Protein AF-A0A6P0TWF3-F1 (afdb_monomer_lite)

pLDDT: mean 88.95, std 10.39, range [39.19, 97.69]

Foldseek 3Di:
DDDPPDPDPDLDDPDDADQDPVSDDDPLVVLVVVQVCVVVVNPDDDDDDDPPPRPLNCLNCSPVNHDDPPDDRQDDDCPPVVPPDPLVVQLVVVVSVVVCCCPPVVDPPPPDDRDDSVVD

Radius of gyration: 18.94 Å; chains: 1; bounding box: 39×40×62 Å

Secondary structure (DSSP, 8-state):
--------------SS----GGG--S-HHHHHHHHHHHHTT-S-------TTSSHHHHHHHHHHH---TT--------TT-TTS-HHHHHHHHHHHHHHHHHHHH----TT--PPPTTT-

Structure (mmCIF, N/CA/C/O backbone):
data_AF-A0A6P0TWF3-F1
#
_entry.id   AF-A0A6P0TWF3-F1
#
loop_
_atom_site.group_PDB
_atom_site.id
_atom_site.type_symbol
_atom_site.label_atom_id
_atom_site.label_alt_id
_atom_site.label_comp_id
_atom_site.label_asym_id
_atom_site.label_entity_id
_atom_site.label_seq_id
_atom_site.pdbx_PDB_ins_code
_atom_site.Cartn_x
_atom_site.Cartn_y
_atom_site.Cartn_z
_atom_site.occupancy
_atom_site.B_iso_or_equiv
_atom_site.auth_seq_id
_atom_site.auth_comp_id
_atom_site.auth_asym_id
_atom_site.auth_atom_id
_atom_site.pdbx_PDB_model_num
ATOM 1 N N . MET A 1 1 ? -18.219 21.131 43.265 1.00 43.03 1 MET A N 1
ATOM 2 C CA . MET A 1 1 ? -17.547 20.160 42.379 1.00 43.03 1 MET A CA 1
ATOM 3 C C . MET A 1 1 ? -17.697 20.682 40.963 1.00 43.03 1 MET A C 1
ATOM 5 O O . MET A 1 1 ? -18.789 20.627 40.418 1.00 43.03 1 MET A O 1
ATOM 9 N N . THR A 1 2 ? -16.666 21.328 40.434 1.00 39.19 2 THR A N 1
ATOM 10 C CA . THR A 1 2 ? -16.639 21.882 39.075 1.00 39.19 2 THR A CA 1
ATOM 11 C C . THR A 1 2 ? -16.169 20.785 38.127 1.00 39.19 2 THR A C 1
ATOM 13 O O . THR A 1 2 ? -15.045 20.309 38.254 1.00 39.19 2 THR A O 1
ATOM 16 N N . ALA A 1 3 ? -17.040 20.340 37.220 1.00 52.94 3 ALA A N 1
ATOM 17 C CA . ALA A 1 3 ? -16.653 19.425 36.154 1.00 52.94 3 ALA A CA 1
ATOM 18 C C . ALA A 1 3 ? -15.712 20.171 35.198 1.00 52.94 3 ALA A C 1
ATOM 20 O O . ALA A 1 3 ? -16.107 21.155 34.573 1.00 52.94 3 ALA A O 1
ATOM 21 N N . SER A 1 4 ? -14.457 19.736 35.130 1.00 51.72 4 SER A N 1
ATOM 22 C CA . SER A 1 4 ? -13.505 20.180 34.117 1.00 51.72 4 SER A CA 1
ATOM 23 C C . SER A 1 4 ? -13.955 19.624 32.769 1.00 51.72 4 SER A C 1
ATOM 25 O O . SER A 1 4 ? -13.898 18.415 32.552 1.00 51.72 4 SER A O 1
ATOM 27 N N . ILE A 1 5 ? -14.426 20.495 31.878 1.00 60.06 5 ILE A N 1
ATOM 28 C CA . ILE A 1 5 ? -14.639 20.153 30.473 1.00 60.06 5 ILE A CA 1
ATOM 29 C C . ILE A 1 5 ? -13.239 19.997 29.882 1.00 60.06 5 ILE A C 1
ATOM 31 O O . ILE A 1 5 ? -12.549 20.984 29.646 1.00 60.06 5 ILE A O 1
ATOM 35 N N . THR A 1 6 ? -12.772 18.762 29.732 1.00 65.19 6 THR A N 1
ATOM 36 C CA . THR A 1 6 ? -11.603 18.482 28.902 1.00 65.19 6 THR A CA 1
ATOM 37 C C . THR A 1 6 ? -11.997 18.815 27.470 1.00 65.19 6 THR A C 1
ATOM 39 O O . THR A 1 6 ? -12.912 18.182 26.941 1.00 65.19 6 THR A O 1
ATOM 42 N N . GLU A 1 7 ? -11.369 19.828 26.869 1.00 66.75 7 GLU A N 1
ATOM 43 C CA . GLU A 1 7 ? -11.454 20.053 25.426 1.00 66.75 7 GLU A CA 1
ATOM 44 C C . GLU A 1 7 ? -11.020 18.761 24.735 1.00 66.75 7 GLU A C 1
ATOM 46 O O . GLU A 1 7 ? -9.860 18.360 24.792 1.00 66.75 7 GLU A O 1
ATOM 51 N N . GLN A 1 8 ? -11.992 18.048 24.174 1.00 74.81 8 GLN A N 1
ATOM 52 C CA . GLN A 1 8 ? -11.724 16.878 23.365 1.00 74.81 8 GLN A CA 1
ATOM 53 C C . GLN A 1 8 ? -11.550 17.379 21.938 1.00 74.81 8 GLN A C 1
ATOM 55 O O . GLN A 1 8 ? -12.516 17.815 21.308 1.00 74.81 8 GLN A O 1
ATOM 60 N N . ASP A 1 9 ? -10.309 17.354 21.459 1.00 81.06 9 ASP A N 1
ATOM 61 C CA . ASP A 1 9 ? -9.999 17.698 20.078 1.00 81.06 9 ASP A CA 1
ATOM 62 C C . ASP A 1 9 ? -10.834 16.849 19.118 1.00 81.06 9 ASP A C 1
ATOM 64 O O . ASP A 1 9 ? -11.133 15.677 19.375 1.00 81.06 9 ASP A O 1
ATOM 68 N N . ASN A 1 10 ? -11.220 17.447 17.991 1.00 81.94 10 ASN A N 1
ATOM 69 C CA . ASN A 1 10 ? -11.952 16.739 16.953 1.00 81.94 10 ASN A CA 1
ATOM 70 C C . ASN A 1 10 ? -11.125 15.524 16.477 1.00 81.94 10 ASN A C 1
ATOM 72 O O . ASN A 1 10 ? 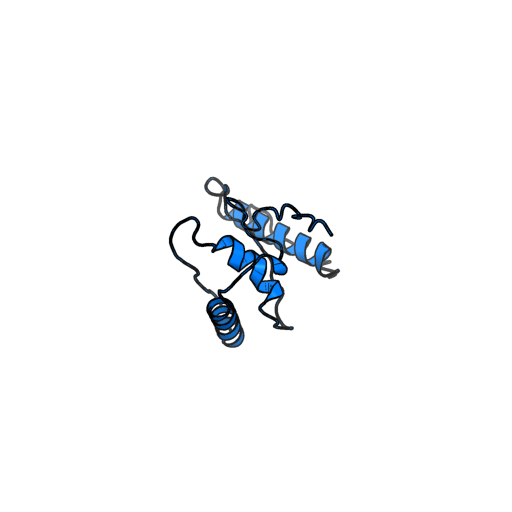-10.048 15.722 15.913 1.00 81.94 10 ASN A O 1
ATOM 76 N N . PRO A 1 11 ? -11.621 14.282 16.636 1.00 79.94 11 PRO A N 1
ATOM 77 C CA . PRO A 1 11 ? -10.859 13.088 16.278 1.00 79.94 11 PRO A CA 1
ATOM 78 C C . PRO A 1 11 ? -10.733 12.889 14.759 1.00 79.94 11 PRO A C 1
ATOM 80 O O . PRO A 1 11 ? -9.973 12.032 14.310 1.00 79.94 11 PRO A O 1
ATOM 83 N N . TYR A 1 12 ? -11.485 13.641 13.946 1.00 83.56 12 TYR A N 1
ATOM 84 C CA . TYR A 1 12 ? -11.508 13.468 12.498 1.00 83.56 12 TYR A CA 1
ATOM 85 C C . TYR A 1 12 ? -10.351 14.190 11.806 1.00 83.56 12 TYR A C 1
ATOM 87 O O . TYR A 1 12 ? -10.250 15.417 11.807 1.00 83.56 12 TYR A O 1
ATOM 95 N N . ILE A 1 13 ? -9.526 13.400 11.123 1.00 85.19 13 ILE A N 1
ATOM 96 C CA . ILE A 1 13 ? -8.384 13.868 10.341 1.00 85.19 13 ILE A CA 1
ATOM 97 C C . ILE A 1 13 ? -8.808 14.043 8.878 1.00 85.19 13 ILE A C 1
ATOM 99 O O . ILE A 1 13 ? -9.422 13.156 8.281 1.00 85.19 13 ILE A O 1
ATOM 103 N N . ILE A 1 14 ? -8.458 15.181 8.274 1.00 87.38 14 ILE A N 1
ATOM 104 C CA . ILE A 1 14 ? -8.754 15.483 6.868 1.00 87.38 14 ILE A CA 1
ATOM 105 C C . ILE A 1 14 ? -7.489 15.485 6.007 1.00 87.38 14 ILE A C 1
ATOM 107 O O . ILE A 1 14 ? -6.418 15.909 6.425 1.00 87.38 14 ILE A O 1
ATOM 111 N N . GLY A 1 15 ? -7.627 15.059 4.751 1.00 85.81 15 GLY A N 1
ATOM 112 C CA . GLY A 1 15 ? -6.616 15.269 3.709 1.00 85.81 15 GLY A CA 1
ATOM 113 C C . GLY A 1 15 ? -5.483 14.243 3.650 1.00 85.81 15 GLY A C 1
ATOM 114 O O . GLY A 1 15 ? -4.971 14.025 2.552 1.00 85.81 15 GLY A O 1
ATOM 115 N N . VAL A 1 16 ? -5.152 13.576 4.756 1.00 91.00 16 VAL A N 1
ATOM 116 C CA . VAL A 1 16 ? -4.139 12.510 4.798 1.00 91.00 16 VAL A CA 1
ATOM 117 C C . VAL A 1 16 ? -4.778 11.120 4.908 1.00 91.00 16 VAL A C 1
ATOM 119 O O . VAL A 1 16 ? -5.848 10.985 5.509 1.00 91.00 16 VAL A O 1
ATOM 122 N N . PRO A 1 17 ? -4.166 10.076 4.323 1.00 93.75 17 PRO A N 1
ATOM 123 C CA . PRO A 1 17 ? -4.551 8.698 4.602 1.00 93.75 17 PRO A CA 1
ATOM 124 C C . PRO A 1 17 ? -4.408 8.357 6.094 1.00 93.75 17 PRO A C 1
ATOM 126 O O . PRO A 1 17 ? -3.488 8.833 6.758 1.00 93.75 17 PRO A O 1
ATOM 129 N N . ILE A 1 18 ? -5.307 7.521 6.616 1.00 94.31 18 ILE A N 1
ATOM 130 C CA . ILE A 1 18 ? -5.274 7.087 8.019 1.00 94.31 18 ILE A CA 1
ATOM 131 C C . ILE A 1 18 ? -4.208 6.004 8.185 1.00 94.31 18 ILE A C 1
ATOM 133 O O . ILE A 1 18 ? -4.298 4.949 7.557 1.00 94.31 18 ILE A O 1
ATOM 137 N N . GLN A 1 19 ? -3.216 6.276 9.030 1.00 91.44 19 GLN A N 1
ATOM 138 C CA . GLN A 1 19 ? -2.104 5.358 9.307 1.00 91.44 19 GLN A CA 1
ATOM 139 C C . GLN A 1 19 ? -2.325 4.530 10.575 1.00 91.44 19 GLN A C 1
ATOM 141 O O . GLN A 1 19 ? -1.916 3.377 10.637 1.00 91.44 19 GLN A O 1
ATOM 146 N N . LYS A 1 20 ? -3.009 5.102 11.569 1.00 92.44 20 LYS A N 1
ATOM 147 C CA . LYS A 1 20 ? -3.255 4.462 12.860 1.00 92.44 20 LYS A CA 1
ATOM 148 C C . LYS A 1 20 ? -4.536 3.619 12.818 1.00 92.44 20 LYS A C 1
ATOM 150 O O . LYS A 1 20 ? -5.591 4.204 12.543 1.00 92.44 20 LYS A O 1
ATOM 155 N N . PRO A 1 21 ? -4.487 2.304 13.095 1.00 93.38 21 PRO A N 1
ATOM 156 C CA . PRO A 1 21 ? -5.665 1.437 13.035 1.00 93.38 21 PRO A CA 1
ATOM 157 C C . PRO A 1 21 ? -6.773 1.880 13.996 1.00 93.38 21 PRO A C 1
ATOM 159 O O . PRO A 1 21 ? -7.944 1.847 13.635 1.00 93.38 21 PRO A O 1
ATOM 162 N N . GLU A 1 22 ? -6.427 2.408 15.171 1.00 92.69 22 GLU A N 1
ATOM 163 C CA . GLU A 1 22 ? -7.380 2.933 16.156 1.00 92.69 22 GLU A CA 1
ATOM 164 C C . GLU A 1 22 ? -8.150 4.179 15.682 1.00 92.69 22 GLU A C 1
ATOM 166 O O . GLU A 1 22 ? -9.157 4.556 16.276 1.00 92.69 22 GLU A O 1
ATOM 171 N N . SER A 1 23 ? -7.678 4.832 14.616 1.00 91.25 23 SER A N 1
ATOM 172 C CA . SER A 1 23 ? -8.338 5.980 13.980 1.00 91.25 23 SER A CA 1
ATOM 173 C C . SER A 1 23 ? -9.080 5.596 12.694 1.00 91.25 23 SER A C 1
ATOM 175 O O . SER A 1 23 ? -9.596 6.473 11.995 1.00 91.25 23 SER A O 1
ATOM 177 N N . PHE A 1 24 ? -9.105 4.306 12.339 1.00 93.25 24 PHE A N 1
ATOM 178 C CA . PHE A 1 24 ? -9.780 3.792 11.155 1.00 93.25 24 PHE A CA 1
ATOM 179 C C . PHE A 1 24 ? -11.103 3.127 11.546 1.00 93.25 24 PHE A C 1
ATOM 181 O O . PHE A 1 24 ? -11.133 2.200 12.349 1.00 93.25 24 PHE A O 1
ATOM 188 N N . PHE A 1 25 ? -12.207 3.596 10.964 1.00 91.00 25 PHE A N 1
ATOM 189 C CA . PHE A 1 25 ? -13.552 3.171 11.352 1.00 91.00 25 PHE A CA 1
ATOM 190 C C . PHE A 1 25 ? -14.343 2.625 10.160 1.00 91.00 25 PHE A C 1
ATOM 192 O O . PHE A 1 25 ? -14.374 3.239 9.086 1.00 91.00 25 PHE A O 1
ATOM 199 N N . GLY A 1 26 ? -15.049 1.514 10.383 1.00 91.88 26 GLY A N 1
ATOM 200 C CA . GLY A 1 26 ? -15.880 0.849 9.383 1.00 91.88 26 GLY A CA 1
ATOM 201 C C . GLY A 1 26 ? -15.071 0.073 8.336 1.00 91.88 26 GLY A C 1
ATOM 202 O O . GLY A 1 26 ? -13.866 -0.126 8.468 1.00 91.88 26 GLY A O 1
ATOM 203 N N . ARG A 1 27 ? -15.736 -0.299 7.230 1.00 94.62 27 ARG A N 1
ATOM 204 C CA . ARG A 1 27 ? -15.152 -1.012 6.067 1.00 94.62 27 ARG A CA 1
ATOM 205 C C . ARG A 1 27 ? -14.703 -2.449 6.352 1.00 94.62 27 ARG A C 1
ATOM 207 O O . ARG A 1 27 ? -13.919 -3.019 5.594 1.00 94.62 27 ARG A O 1
ATOM 214 N N . GLU A 1 28 ? -15.242 -3.071 7.390 1.00 94.94 28 GLU A N 1
ATOM 215 C CA . GLU A 1 28 ? -14.988 -4.471 7.737 1.00 94.94 28 GLU A CA 1
ATOM 216 C C . GLU A 1 28 ? -15.466 -5.426 6.629 1.00 94.94 28 GLU A C 1
ATOM 218 O O . GLU A 1 28 ? -14.925 -6.512 6.436 1.00 94.94 28 GLU A O 1
ATOM 223 N N . ASP A 1 29 ? -16.489 -5.036 5.867 1.00 95.81 29 ASP A N 1
ATOM 224 C CA . ASP A 1 29 ? -16.909 -5.715 4.640 1.00 95.81 29 ASP A CA 1
ATOM 225 C C . ASP A 1 29 ? -15.824 -5.703 3.554 1.00 95.81 29 ASP A C 1
ATOM 227 O O . ASP A 1 29 ? -15.603 -6.725 2.906 1.00 95.81 29 ASP A O 1
ATOM 231 N N . LEU A 1 30 ? -15.101 -4.593 3.400 1.00 96.25 30 LEU A N 1
ATOM 232 C CA . LEU A 1 30 ? -14.035 -4.463 2.412 1.00 96.25 30 LEU A CA 1
ATOM 233 C C . LEU A 1 30 ? -12.803 -5.299 2.774 1.00 96.25 30 LEU A C 1
ATOM 235 O O . LEU A 1 30 ? -12.225 -5.932 1.894 1.00 96.25 30 LEU A O 1
ATOM 239 N N . PHE A 1 31 ? -12.424 -5.356 4.053 1.00 96.81 31 PHE A N 1
ATOM 240 C CA . PHE A 1 31 ? -11.329 -6.230 4.491 1.00 96.81 31 PHE A CA 1
ATOM 241 C C . PHE A 1 31 ? -11.685 -7.709 4.352 1.00 96.81 31 PHE A C 1
ATOM 243 O O . PHE A 1 31 ? -10.864 -8.480 3.861 1.00 96.81 31 PHE A O 1
ATOM 250 N N . ARG A 1 32 ? -12.928 -8.098 4.676 1.00 96.88 32 ARG A N 1
ATOM 251 C CA . ARG A 1 32 ? -13.425 -9.456 4.392 1.00 96.88 32 ARG A CA 1
ATOM 252 C C . ARG A 1 32 ? -13.360 -9.773 2.902 1.00 96.88 32 ARG A C 1
ATOM 254 O O . ARG A 1 32 ? -12.823 -10.809 2.534 1.00 96.88 32 ARG A O 1
ATOM 261 N N . PHE A 1 33 ? -13.805 -8.851 2.048 1.00 97.12 33 PHE A N 1
ATOM 262 C CA . PHE A 1 33 ? -13.693 -8.999 0.598 1.00 97.12 33 PHE A CA 1
ATOM 263 C C . PHE A 1 33 ? -12.240 -9.207 0.145 1.00 97.12 33 PHE A C 1
ATOM 265 O O . PHE A 1 33 ? -11.975 -10.119 -0.635 1.00 97.12 33 PHE A O 1
ATOM 272 N N . ILE A 1 34 ? -11.290 -8.404 0.635 1.00 97.31 34 ILE A N 1
ATOM 273 C CA . ILE A 1 34 ? -9.865 -8.558 0.301 1.00 97.31 34 ILE A CA 1
ATOM 274 C C . ILE A 1 34 ? -9.363 -9.933 0.753 1.00 97.31 34 ILE A C 1
ATOM 276 O O . ILE A 1 34 ? -8.805 -10.672 -0.055 1.00 97.31 34 ILE A O 1
ATOM 280 N N . GLN A 1 35 ? -9.616 -10.304 2.009 1.00 97.12 35 GLN A N 1
ATOM 281 C CA . GLN A 1 35 ? -9.185 -11.578 2.578 1.00 97.12 35 GLN A CA 1
ATOM 282 C C . GLN A 1 35 ? -9.741 -12.779 1.801 1.00 97.12 35 GLN A C 1
ATOM 284 O O . GLN A 1 35 ? -8.998 -13.707 1.488 1.00 97.12 35 GLN A O 1
ATOM 289 N N . ASP A 1 36 ? -11.029 -12.764 1.457 1.00 97.19 36 ASP A N 1
ATOM 290 C CA . ASP A 1 36 ? -11.680 -13.861 0.738 1.00 97.19 36 ASP A CA 1
ATOM 291 C C . ASP A 1 36 ? -11.121 -14.027 -0.681 1.00 97.19 36 ASP A C 1
ATOM 293 O O . ASP A 1 36 ? -10.969 -15.153 -1.156 1.00 97.19 36 ASP A O 1
ATOM 297 N N . ASN A 1 37 ? -10.771 -12.923 -1.350 1.00 97.69 37 ASN A N 1
ATOM 298 C CA . ASN A 1 37 ? -10.114 -12.962 -2.657 1.00 97.69 37 ASN A CA 1
ATOM 299 C C . ASN A 1 37 ? -8.681 -13.504 -2.559 1.00 97.69 37 ASN A C 1
ATOM 301 O O . ASN A 1 37 ? -8.283 -14.326 -3.386 1.00 97.69 37 ASN A O 1
ATOM 305 N N . LEU A 1 38 ? -7.916 -13.091 -1.544 1.00 96.75 38 LEU A N 1
ATOM 306 C CA . LEU A 1 38 ? -6.557 -13.594 -1.320 1.00 96.75 38 LEU A CA 1
ATOM 307 C C . LEU A 1 38 ? -6.555 -15.102 -1.037 1.00 96.75 38 LEU A C 1
ATOM 309 O O . LEU A 1 38 ? -5.800 -15.833 -1.675 1.00 96.75 38 LEU A O 1
ATOM 313 N N . LYS A 1 39 ? -7.480 -15.593 -0.199 1.00 96.12 39 LYS A N 1
ATOM 314 C CA . LYS A 1 39 ? -7.678 -17.036 0.047 1.00 96.12 39 LYS A CA 1
ATOM 315 C C . LYS A 1 39 ? -8.042 -17.819 -1.217 1.00 96.12 39 LYS A C 1
ATOM 317 O O . LYS A 1 39 ? -7.734 -19.002 -1.332 1.00 96.12 39 LYS A O 1
ATOM 322 N N . GLN A 1 40 ? -8.683 -17.165 -2.184 1.00 96.25 40 GLN A N 1
ATOM 323 C CA . GLN A 1 40 ? -8.992 -17.728 -3.502 1.00 96.25 40 GLN A CA 1
ATOM 324 C C . GLN A 1 40 ? -7.848 -17.557 -4.516 1.00 96.25 40 GLN A C 1
ATOM 326 O O . GLN A 1 40 ? -8.035 -17.817 -5.703 1.00 96.25 40 GLN A O 1
ATOM 331 N N . ASN A 1 41 ? -6.654 -17.150 -4.071 1.00 95.25 41 ASN A N 1
ATOM 332 C CA . ASN A 1 41 ? -5.478 -16.909 -4.907 1.00 95.25 41 ASN A CA 1
ATOM 333 C C . ASN A 1 41 ? -5.691 -15.845 -5.999 1.00 95.25 41 ASN A C 1
ATOM 335 O O . ASN A 1 41 ? -5.040 -15.897 -7.052 1.00 95.25 41 ASN A O 1
ATOM 339 N N . ALA A 1 42 ? -6.578 -14.871 -5.762 1.00 96.81 42 ALA A N 1
ATOM 340 C CA . ALA A 1 42 ? -6.767 -13.749 -6.671 1.00 96.81 42 ALA A CA 1
ATOM 341 C C . ALA A 1 42 ? -5.439 -13.005 -6.878 1.00 96.81 42 ALA A C 1
ATOM 343 O O . ALA A 1 42 ? -4.779 -12.597 -5.926 1.00 96.81 42 ALA A O 1
ATOM 344 N N . LYS A 1 43 ? -5.044 -12.823 -8.142 1.00 95.94 43 LYS A N 1
ATOM 345 C CA . LYS A 1 43 ? -3.793 -12.131 -8.502 1.00 95.94 43 LYS A CA 1
ATOM 346 C C . LYS A 1 43 ? -3.953 -10.618 -8.595 1.00 95.94 43 LYS A C 1
ATOM 348 O O . LYS A 1 43 ? -2.976 -9.890 -8.482 1.00 95.94 43 LYS A O 1
ATOM 353 N N . VAL A 1 44 ? -5.181 -10.152 -8.820 1.00 96.44 44 VAL A N 1
ATOM 354 C CA . VAL A 1 44 ? -5.510 -8.733 -8.960 1.00 96.44 44 VAL A CA 1
ATOM 355 C C . VAL A 1 44 ? -6.821 -8.463 -8.235 1.00 96.44 44 VAL A C 1
ATOM 357 O O . VAL A 1 44 ? -7.832 -9.101 -8.520 1.00 96.44 44 VAL A O 1
ATOM 360 N N . ILE A 1 45 ? -6.804 -7.486 -7.331 1.00 96.75 45 ILE A N 1
ATOM 361 C CA . ILE A 1 45 ? -7.987 -6.976 -6.635 1.00 96.75 45 ILE A CA 1
ATOM 362 C C . ILE A 1 45 ? -8.090 -5.483 -6.954 1.00 96.75 45 ILE A C 1
ATOM 364 O O . ILE A 1 45 ? -7.177 -4.714 -6.658 1.00 96.75 45 ILE A O 1
ATOM 368 N N . LEU A 1 46 ? -9.193 -5.058 -7.574 1.00 96.00 46 LEU A N 1
ATOM 369 C CA . LEU A 1 46 ? -9.401 -3.662 -7.965 1.00 96.00 46 LEU A CA 1
ATOM 370 C C . LEU A 1 46 ? -10.284 -2.931 -6.949 1.00 96.00 46 LEU A C 1
ATOM 372 O O . LEU A 1 46 ? -11.490 -3.162 -6.885 1.00 96.00 46 LEU A O 1
ATOM 376 N N . LEU A 1 47 ? -9.703 -1.977 -6.220 1.00 94.75 47 LEU A N 1
ATOM 377 C CA . LEU A 1 47 ? -10.448 -1.036 -5.381 1.00 94.75 47 LEU A CA 1
ATOM 378 C C . LEU A 1 47 ? -10.634 0.293 -6.126 1.00 94.75 47 LEU A C 1
ATOM 380 O O . LEU A 1 47 ? -9.705 1.094 -6.232 1.00 94.75 47 LEU A O 1
ATOM 384 N N . HIS A 1 48 ? -11.838 0.556 -6.636 1.00 94.69 48 HIS A N 1
ATOM 385 C CA . HIS A 1 48 ? -12.137 1.765 -7.412 1.00 94.69 48 HIS A CA 1
ATOM 386 C C . HIS A 1 48 ? -13.218 2.641 -6.761 1.00 94.69 48 HIS A C 1
ATOM 388 O 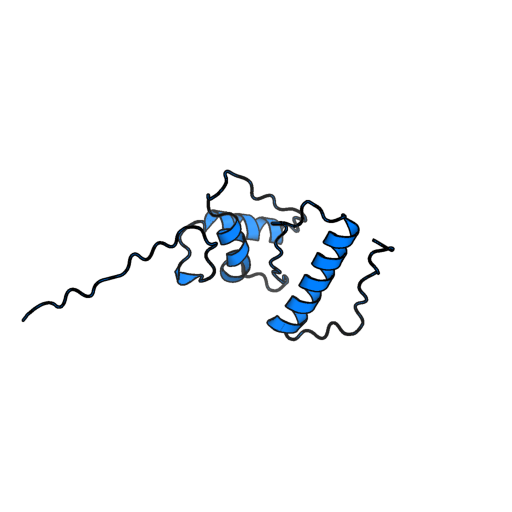O . HIS A 1 48 ? -13.996 2.203 -5.920 1.00 94.69 48 HIS A O 1
ATOM 394 N N . GLY A 1 49 ? -13.250 3.924 -7.135 1.00 94.56 49 GLY A N 1
ATOM 395 C CA . GLY A 1 49 ? -14.235 4.894 -6.646 1.00 94.56 49 GLY A CA 1
ATOM 396 C C . GLY A 1 49 ? -13.702 6.329 -6.632 1.00 94.56 49 GLY A C 1
ATOM 397 O O . GLY A 1 49 ? -12.538 6.573 -6.961 1.00 94.56 49 GLY A O 1
ATOM 398 N N . GLN A 1 50 ? -14.532 7.291 -6.224 1.00 95.50 50 GLN A N 1
ATOM 399 C CA . GLN A 1 50 ? -14.225 8.730 -6.289 1.00 95.50 50 GLN A CA 1
ATOM 400 C C . GLN A 1 50 ? -12.991 9.148 -5.456 1.00 95.50 50 GLN A C 1
ATOM 402 O O . GLN A 1 50 ? -12.561 8.451 -4.532 1.00 95.50 50 GLN A O 1
ATOM 407 N N . ARG A 1 51 ? -12.366 10.290 -5.783 1.00 90.94 51 ARG A N 1
ATOM 408 C CA . ARG A 1 51 ? -11.243 10.846 -4.996 1.00 90.94 51 ARG A CA 1
ATOM 409 C C . ARG A 1 51 ? -11.731 11.164 -3.571 1.00 90.94 51 ARG A C 1
ATOM 411 O O . ARG A 1 51 ? -12.850 11.622 -3.401 1.00 90.94 51 ARG A O 1
ATOM 418 N N . ARG A 1 52 ? -10.879 10.933 -2.562 1.00 90.62 52 ARG A N 1
ATOM 419 C CA . ARG A 1 52 ? -11.153 11.184 -1.126 1.00 90.62 52 ARG A CA 1
ATOM 420 C C . ARG A 1 52 ? -12.224 10.299 -0.452 1.00 90.62 52 ARG A C 1
ATOM 422 O O . ARG A 1 52 ? -12.646 10.628 0.643 1.00 90.62 52 ARG A O 1
ATOM 429 N N . ILE A 1 53 ? -12.576 9.137 -1.016 1.00 92.94 53 ILE A N 1
ATOM 430 C CA . ILE A 1 53 ? -13.471 8.158 -0.343 1.00 92.94 53 ILE A CA 1
ATOM 431 C C . ILE A 1 53 ? -12.765 7.225 0.668 1.00 92.94 53 ILE A C 1
ATOM 433 O O . ILE A 1 53 ? -13.387 6.300 1.179 1.00 92.94 53 ILE A O 1
ATOM 437 N N . GLY A 1 54 ? -11.457 7.403 0.894 1.00 92.62 54 GLY A N 1
ATOM 438 C CA . GLY A 1 54 ? -10.683 6.586 1.842 1.00 92.62 54 GLY A CA 1
ATOM 439 C C . GLY A 1 54 ? -9.941 5.372 1.263 1.00 92.62 54 GLY A C 1
ATOM 440 O O . GLY 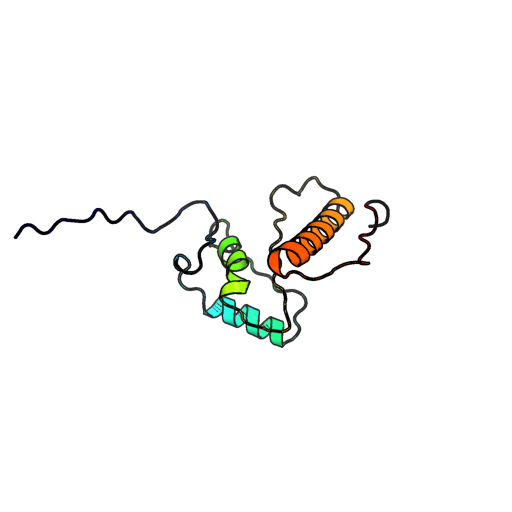A 1 54 ? -9.445 4.567 2.037 1.00 92.62 54 GLY A O 1
ATOM 441 N N . LYS A 1 55 ? -9.803 5.233 -0.067 1.00 95.00 55 LYS A N 1
ATOM 442 C CA . LYS A 1 55 ? -9.094 4.087 -0.691 1.00 95.00 55 LYS A CA 1
ATOM 443 C C . LYS A 1 55 ? -7.654 3.910 -0.190 1.00 95.00 55 LYS A C 1
ATOM 445 O O . LYS A 1 55 ? -7.280 2.813 0.192 1.00 95.00 55 LYS A O 1
ATOM 450 N N . SER A 1 56 ? -6.863 4.985 -0.165 1.00 94.50 56 SER A N 1
ATOM 451 C CA . SER A 1 56 ? -5.477 4.928 0.323 1.00 94.50 56 SER A CA 1
ATOM 452 C C . SER A 1 56 ? -5.412 4.568 1.807 1.00 94.50 56 SER A C 1
ATOM 454 O O . SER A 1 56 ? -4.538 3.810 2.200 1.00 94.50 56 SER A O 1
ATOM 456 N N . SER A 1 57 ? -6.365 5.054 2.613 1.00 95.31 57 SER A N 1
ATOM 457 C CA . SER A 1 57 ? -6.483 4.664 4.021 1.00 95.31 57 SER A CA 1
ATOM 458 C C . SER A 1 57 ? -6.781 3.171 4.158 1.00 95.31 57 SER A C 1
ATOM 460 O O . SER A 1 57 ? -6.120 2.510 4.936 1.00 95.31 57 SER A O 1
ATOM 462 N N . VAL A 1 58 ? -7.715 2.618 3.370 1.00 95.75 58 VAL A N 1
ATOM 463 C CA . VAL A 1 58 ? -7.987 1.167 3.366 1.00 95.75 58 VAL A CA 1
ATOM 464 C C . VAL A 1 58 ? -6.718 0.383 3.038 1.00 95.75 58 VAL A C 1
ATOM 466 O O . VAL A 1 58 ? -6.390 -0.537 3.772 1.00 95.75 58 VAL A O 1
ATOM 469 N N . LEU A 1 59 ? -6.001 0.753 1.967 1.00 95.38 59 LEU A N 1
ATOM 470 C CA . LEU A 1 59 ? -4.784 0.050 1.540 1.00 95.38 59 LEU A CA 1
ATOM 471 C C . LEU A 1 59 ? -3.702 0.043 2.626 1.00 95.38 59 LEU A C 1
ATOM 473 O O . LEU A 1 59 ? -3.114 -1.003 2.877 1.00 95.38 59 LEU A O 1
ATOM 477 N N . LEU A 1 60 ? -3.489 1.174 3.305 1.00 94.38 60 LEU A N 1
ATOM 478 C CA . LEU A 1 60 ? -2.552 1.256 4.428 1.00 94.38 60 LEU A CA 1
ATOM 479 C C . LEU A 1 60 ? -2.970 0.396 5.618 1.00 94.38 60 LEU A C 1
ATOM 481 O O . LEU A 1 60 ? -2.113 -0.019 6.380 1.00 94.38 60 LEU A O 1
ATOM 485 N N . GLN A 1 61 ? -4.263 0.129 5.788 1.00 95.56 61 GLN A N 1
ATOM 486 C CA . GLN A 1 61 ? -4.777 -0.646 6.912 1.00 95.56 61 GLN A CA 1
ATOM 487 C C . GLN A 1 61 ? -4.906 -2.146 6.620 1.00 95.56 61 GLN A C 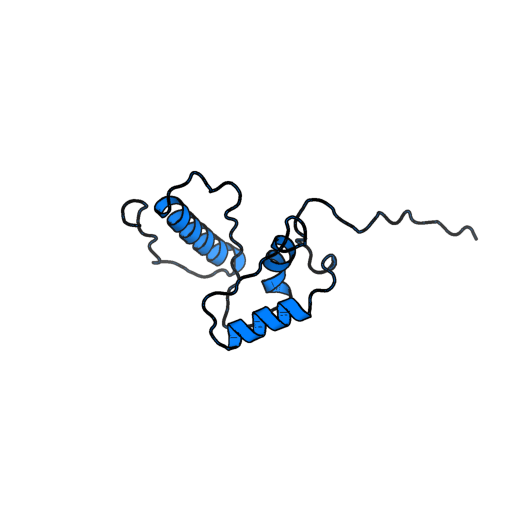1
ATOM 489 O O . GLN A 1 61 ? -5.182 -2.903 7.542 1.00 95.56 61 GLN A O 1
ATOM 494 N N . VAL A 1 62 ? -4.692 -2.617 5.383 1.00 95.50 62 VAL A N 1
ATOM 495 C CA . VAL A 1 62 ? -4.896 -4.040 5.040 1.00 95.50 62 VAL A CA 1
ATOM 496 C C . VAL A 1 62 ? -4.115 -4.969 5.972 1.00 95.50 62 VAL A C 1
ATOM 498 O O . VAL A 1 62 ? -4.711 -5.903 6.495 1.00 95.50 62 VAL A O 1
ATOM 501 N N . HIS A 1 63 ? -2.844 -4.677 6.256 1.00 92.94 63 HIS A N 1
ATOM 502 C CA . HIS A 1 63 ? -2.013 -5.498 7.147 1.00 92.94 63 HIS A CA 1
ATOM 503 C C . HIS A 1 63 ? -2.533 -5.570 8.596 1.00 92.94 63 HIS A C 1
ATOM 505 O O . HIS A 1 63 ? -2.313 -6.566 9.274 1.00 92.94 63 HIS A O 1
ATOM 511 N N . ASN A 1 64 ? -3.258 -4.549 9.068 1.00 94.06 64 ASN A N 1
ATOM 512 C CA . ASN A 1 64 ? -3.818 -4.516 10.424 1.00 94.06 64 ASN A CA 1
ATOM 513 C C . ASN A 1 64 ? -5.110 -5.335 10.556 1.00 94.06 64 ASN A C 1
ATOM 515 O O . ASN A 1 64 ? -5.424 -5.820 11.642 1.00 94.06 64 ASN A O 1
ATOM 519 N N . PHE A 1 65 ? -5.876 -5.475 9.469 1.00 95.12 65 PHE A N 1
ATOM 520 C CA . PHE A 1 65 ? -7.215 -6.081 9.493 1.00 95.12 65 PHE A CA 1
ATOM 521 C C . PHE A 1 65 ? -7.328 -7.394 8.704 1.00 95.12 65 PHE A C 1
ATOM 523 O O . PHE A 1 65 ? -8.321 -8.105 8.858 1.00 95.12 65 PHE A O 1
ATOM 530 N N . VAL A 1 66 ? -6.341 -7.733 7.871 1.00 95.19 66 VAL A N 1
ATOM 531 C CA . VAL A 1 66 ? -6.267 -8.992 7.122 1.00 95.19 66 VAL A CA 1
ATOM 532 C C . VAL A 1 66 ? -5.077 -9.792 7.636 1.00 95.19 66 VAL A C 1
ATOM 534 O O . VAL A 1 66 ? -3.929 -9.460 7.361 1.00 95.19 66 VAL A O 1
ATOM 537 N N . GLN A 1 67 ? -5.363 -10.861 8.377 1.00 88.56 67 GLN A N 1
ATOM 538 C CA . GLN A 1 67 ? -4.351 -11.738 8.964 1.00 88.56 67 GLN A CA 1
ATOM 539 C C . GLN A 1 67 ? -4.284 -13.034 8.155 1.00 88.56 67 GLN A C 1
ATOM 541 O O . GLN A 1 67 ? -5.125 -13.921 8.311 1.00 88.56 67 GLN A O 1
ATOM 546 N N . LEU A 1 68 ? -3.308 -13.113 7.254 1.00 93.12 68 LEU A N 1
ATOM 547 C CA . LEU A 1 68 ? -2.980 -14.316 6.494 1.00 93.12 68 LEU A CA 1
ATOM 548 C C . LEU A 1 68 ? -1.480 -14.563 6.649 1.00 93.12 68 LEU A C 1
ATOM 550 O O . LEU A 1 68 ? -0.683 -13.729 6.229 1.00 93.12 68 LEU A O 1
ATOM 554 N N . GLU A 1 69 ? -1.111 -15.678 7.276 1.00 89.12 69 GLU A N 1
ATOM 555 C CA . GLU A 1 69 ? 0.286 -15.992 7.615 1.00 89.12 69 GLU A CA 1
ATOM 556 C C . GLU A 1 69 ? 1.156 -16.192 6.367 1.00 89.12 69 GLU A C 1
ATOM 558 O O . GLU A 1 69 ? 2.365 -15.989 6.414 1.00 89.12 69 GLU A O 1
ATOM 563 N N . GLU A 1 70 ? 0.552 -16.553 5.232 1.00 90.81 70 GLU A N 1
ATOM 564 C CA . GLU A 1 70 ? 1.260 -16.769 3.974 1.00 90.81 70 GLU A CA 1
ATOM 565 C C . GLU A 1 70 ? 1.485 -15.495 3.129 1.00 90.81 70 GLU A C 1
ATOM 567 O O . GLU A 1 70 ? 1.978 -15.594 2.002 1.00 90.81 70 GLU A O 1
ATOM 572 N N . PHE A 1 71 ? 1.139 -14.303 3.638 1.00 92.25 71 PHE A N 1
ATOM 573 C CA . PHE A 1 71 ? 1.257 -13.038 2.902 1.00 92.25 71 PHE A CA 1
ATOM 574 C C . PHE A 1 71 ? 2.063 -11.969 3.648 1.00 92.25 71 PHE A C 1
ATOM 576 O O . PHE A 1 71 ? 1.811 -11.670 4.811 1.00 92.25 71 PHE A O 1
ATOM 583 N N . PHE A 1 72 ? 2.938 -11.289 2.903 1.00 90.94 72 PHE A N 1
ATOM 584 C CA . PHE A 1 72 ? 3.502 -9.993 3.281 1.00 90.94 72 PHE A CA 1
ATOM 585 C C . PHE A 1 72 ? 2.741 -8.872 2.566 1.00 90.94 72 PHE A C 1
ATOM 587 O O . PHE A 1 72 ? 2.497 -8.942 1.357 1.00 90.94 72 PHE A O 1
ATOM 594 N N . PHE A 1 73 ? 2.372 -7.823 3.301 1.00 93.06 73 PHE A N 1
ATOM 595 C CA . PHE A 1 73 ? 1.657 -6.670 2.754 1.00 93.06 73 PHE A CA 1
ATOM 596 C C . PHE A 1 73 ? 2.599 -5.479 2.607 1.00 93.06 73 PHE A C 1
ATOM 598 O O . PHE A 1 73 ? 2.849 -4.761 3.567 1.00 93.06 73 PHE A O 1
ATOM 605 N N . VAL A 1 74 ? 3.074 -5.240 1.385 1.00 91.75 74 VAL A N 1
ATOM 606 C CA . VAL A 1 74 ? 3.925 -4.087 1.062 1.00 91.75 74 VAL A CA 1
ATOM 607 C C . VAL A 1 74 ? 3.073 -2.965 0.474 1.00 91.75 74 VAL A C 1
ATOM 609 O O . VAL A 1 74 ? 2.391 -3.153 -0.538 1.00 91.75 74 VAL A O 1
ATOM 612 N N . PHE A 1 75 ? 3.097 -1.785 1.096 1.00 90.94 75 PHE A N 1
ATOM 613 C CA . PHE A 1 75 ? 2.414 -0.608 0.562 1.00 90.94 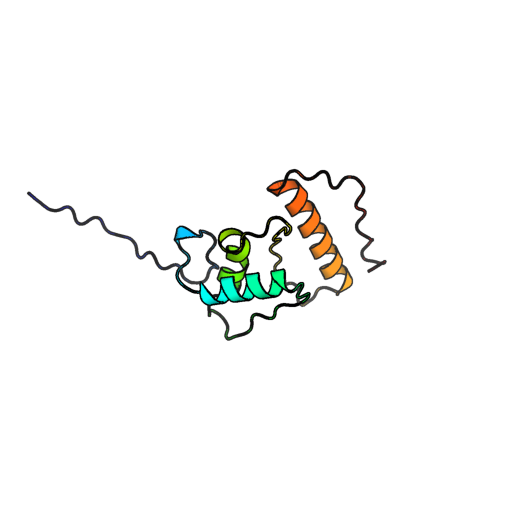75 PHE A CA 1
ATOM 614 C C . PHE A 1 75 ? 3.316 0.149 -0.415 1.00 90.94 75 PHE A C 1
ATOM 616 O O . PHE A 1 75 ? 4.403 0.584 -0.058 1.00 90.94 75 PHE A O 1
ATOM 623 N N . LEU A 1 76 ? 2.817 0.383 -1.630 1.00 90.88 76 LEU A N 1
ATOM 624 C CA . LEU A 1 76 ? 3.532 1.104 -2.681 1.00 90.88 76 LEU A CA 1
ATOM 625 C C . LEU A 1 76 ? 2.637 2.203 -3.256 1.00 90.88 76 LEU A C 1
ATOM 627 O O . LEU A 1 76 ? 1.479 1.961 -3.614 1.00 90.88 76 LEU A O 1
ATOM 631 N N . SER A 1 77 ? 3.170 3.420 -3.389 1.00 89.38 77 SER A N 1
ATOM 632 C CA . SER A 1 77 ? 2.441 4.548 -3.979 1.00 89.38 77 SER A CA 1
ATOM 633 C C . SER A 1 77 ? 2.952 4.882 -5.376 1.00 89.38 77 SER A C 1
ATOM 635 O O . SER A 1 77 ? 4.137 5.144 -5.582 1.00 89.38 77 SER A O 1
ATOM 637 N N . LEU A 1 78 ? 2.026 4.946 -6.337 1.00 90.19 78 LEU A N 1
ATOM 638 C CA . LEU A 1 78 ? 2.276 5.464 -7.688 1.00 90.19 78 LEU A CA 1
ATOM 639 C C . LEU A 1 78 ? 1.939 6.957 -7.831 1.00 90.19 78 LEU A C 1
ATOM 641 O O . LEU A 1 78 ? 2.011 7.515 -8.930 1.00 90.19 78 LEU A O 1
ATOM 645 N N . GLU A 1 79 ? 1.555 7.627 -6.741 1.00 88.12 79 GLU A N 1
ATOM 646 C CA . GLU A 1 79 ? 1.275 9.062 -6.767 1.00 88.12 79 GLU A CA 1
ATOM 647 C C . GLU A 1 79 ? 2.531 9.846 -7.183 1.00 88.12 79 GLU A C 1
ATOM 649 O O . GLU A 1 79 ? 3.633 9.601 -6.704 1.00 88.12 79 GLU A O 1
ATOM 654 N N . GLY A 1 80 ? 2.381 10.768 -8.138 1.00 89.50 80 GLY A N 1
ATOM 655 C CA . GLY A 1 80 ? 3.499 11.565 -8.658 1.00 89.50 80 GLY A CA 1
ATOM 656 C C . GLY A 1 80 ? 4.455 10.834 -9.614 1.00 89.50 80 GLY A C 1
ATOM 657 O O . GLY A 1 80 ? 5.325 11.483 -10.191 1.00 89.50 80 GLY A O 1
ATOM 658 N N . LYS A 1 81 ? 4.280 9.528 -9.867 1.00 90.38 81 LYS A N 1
ATOM 659 C CA . LYS A 1 81 ? 5.167 8.728 -10.741 1.00 90.38 81 LYS A CA 1
ATOM 660 C C . LYS A 1 81 ? 4.743 8.709 -12.225 1.00 90.38 81 LYS A C 1
ATOM 662 O O . LYS A 1 81 ? 5.327 7.990 -13.025 1.00 90.38 81 LYS A O 1
ATOM 667 N N . SER A 1 82 ? 3.781 9.540 -12.641 1.00 91.75 82 SER A N 1
ATOM 668 C CA . SER A 1 82 ? 3.180 9.503 -13.993 1.00 91.75 82 SER A CA 1
ATOM 669 C C . SER A 1 82 ? 4.115 9.852 -15.157 1.00 91.75 82 SER A C 1
ATOM 671 O O . SER A 1 82 ? 3.789 9.559 -16.303 1.00 91.75 82 SER A O 1
ATOM 673 N N . ARG A 1 83 ? 5.251 10.505 -14.888 1.00 95.31 83 ARG A N 1
ATOM 674 C CA . ARG A 1 83 ? 6.256 10.861 -15.906 1.00 95.31 83 ARG A CA 1
ATOM 675 C C . ARG A 1 83 ? 7.395 9.845 -16.019 1.00 95.31 83 ARG A C 1
ATOM 677 O O . ARG A 1 83 ? 8.273 10.036 -16.854 1.00 95.31 83 ARG A O 1
ATOM 684 N N . LYS A 1 84 ? 7.420 8.822 -15.161 1.00 93.75 84 LYS A N 1
ATOM 685 C CA . LYS A 1 84 ? 8.469 7.800 -15.157 1.00 93.75 84 LYS A CA 1
ATOM 686 C C . LYS A 1 84 ? 8.200 6.767 -16.246 1.00 93.75 84 LYS A C 1
ATOM 688 O O . LYS A 1 84 ? 7.049 6.526 -16.612 1.00 93.75 84 LYS A O 1
ATOM 693 N N . SER A 1 85 ? 9.269 6.172 -16.769 1.00 94.75 85 SER A N 1
ATOM 694 C CA . SER A 1 85 ? 9.133 5.017 -17.653 1.00 94.75 85 SER A CA 1
ATOM 695 C C . SER A 1 85 ? 8.597 3.814 -16.870 1.00 94.75 85 SER A C 1
ATOM 697 O O . SER A 1 85 ? 8.695 3.766 -15.643 1.00 94.75 85 SER A O 1
ATOM 699 N N . VAL A 1 86 ? 8.043 2.825 -17.574 1.00 93.62 86 VAL A N 1
ATOM 700 C CA . VAL A 1 86 ? 7.625 1.567 -16.936 1.00 93.62 86 VAL A CA 1
ATOM 701 C C . VAL A 1 86 ? 8.818 0.897 -16.253 1.00 93.62 86 VAL A C 1
ATOM 703 O O . VAL A 1 86 ? 8.695 0.502 -15.099 1.00 93.62 86 VAL A O 1
ATOM 706 N N . SER A 1 87 ? 9.980 0.859 -16.908 1.00 95.12 87 SER A N 1
ATOM 707 C CA . SER A 1 87 ? 11.216 0.292 -16.361 1.00 95.12 87 SER A CA 1
ATOM 708 C C . SER A 1 87 ? 11.653 0.979 -15.063 1.00 95.12 87 SER A C 1
ATOM 710 O O . SER A 1 87 ? 12.033 0.309 -14.107 1.00 95.12 87 SER A O 1
ATOM 712 N N . ASP A 1 88 ? 11.539 2.311 -14.984 1.00 93.75 88 ASP A N 1
ATOM 713 C CA . ASP A 1 88 ? 11.811 3.057 -13.748 1.00 93.75 88 ASP A CA 1
ATOM 714 C C . ASP A 1 88 ? 10.827 2.698 -12.632 1.00 93.75 88 ASP A C 1
ATOM 716 O O . ASP A 1 88 ? 11.243 2.514 -11.492 1.00 93.75 88 ASP A O 1
ATOM 720 N N . VAL A 1 89 ? 9.533 2.595 -12.950 1.00 93.69 89 VAL A N 1
ATOM 721 C CA . VAL A 1 89 ? 8.495 2.246 -11.969 1.00 93.69 89 VAL A CA 1
ATOM 722 C C . VAL A 1 89 ? 8.688 0.821 -11.457 1.00 93.69 89 VAL A C 1
ATOM 724 O O . VAL A 1 89 ? 8.593 0.602 -10.256 1.00 93.69 89 VAL A O 1
ATOM 727 N N . LEU A 1 90 ? 8.977 -0.137 -12.339 1.00 93.69 90 LEU A N 1
ATOM 728 C CA . LEU A 1 90 ? 9.224 -1.529 -11.959 1.00 93.69 90 LEU A CA 1
ATOM 729 C C . LEU A 1 90 ? 10.476 -1.666 -11.094 1.00 93.69 90 LEU A C 1
ATOM 731 O O . LEU A 1 90 ? 10.441 -2.380 -10.095 1.00 93.69 90 LEU A O 1
ATOM 735 N N . TYR A 1 91 ? 11.550 -0.955 -11.446 1.00 94.12 91 TYR A N 1
ATOM 736 C CA . TYR A 1 91 ? 12.767 -0.920 -10.641 1.00 94.12 91 TYR A CA 1
ATOM 737 C C . TYR A 1 91 ? 12.489 -0.355 -9.244 1.00 94.12 91 TYR A C 1
ATOM 739 O O . TYR A 1 91 ? 12.871 -0.963 -8.254 1.00 94.12 91 TYR A O 1
ATOM 747 N N . GLU A 1 92 ? 11.778 0.773 -9.155 1.00 92.44 92 GLU A N 1
ATOM 748 C CA . GLU A 1 92 ? 11.413 1.379 -7.869 1.00 92.44 92 GLU A CA 1
ATOM 749 C C . GLU A 1 92 ? 10.516 0.474 -7.032 1.00 92.44 92 GLU A C 1
ATOM 751 O O . GLU A 1 92 ? 10.759 0.334 -5.844 1.00 92.44 92 GLU A O 1
ATOM 756 N N . ILE A 1 93 ? 9.524 -0.177 -7.643 1.00 92.75 93 ILE A N 1
ATOM 757 C CA . ILE A 1 93 ? 8.681 -1.158 -6.953 1.00 92.75 93 ILE A CA 1
ATOM 758 C C . ILE A 1 93 ? 9.536 -2.296 -6.389 1.00 92.75 93 ILE A C 1
ATOM 760 O O . ILE A 1 93 ? 9.365 -2.659 -5.232 1.00 92.75 93 ILE A O 1
ATOM 764 N N . ALA A 1 94 ? 10.452 -2.855 -7.183 1.00 93.50 94 ALA A N 1
ATOM 765 C CA . ALA A 1 94 ? 11.317 -3.939 -6.729 1.00 93.50 94 ALA A CA 1
ATOM 766 C C . ALA A 1 94 ? 12.233 -3.498 -5.576 1.00 93.50 94 ALA A C 1
ATOM 768 O O . ALA A 1 94 ? 12.373 -4.234 -4.604 1.00 93.50 94 ALA A O 1
ATOM 769 N N . SER A 1 95 ? 12.816 -2.297 -5.662 1.00 91.75 95 SER A N 1
ATOM 770 C CA . SER A 1 95 ? 13.652 -1.733 -4.596 1.00 91.75 95 SER A CA 1
ATOM 771 C C . SER A 1 95 ? 12.856 -1.460 -3.321 1.00 91.75 95 SER A C 1
ATOM 773 O O . SER A 1 95 ? 13.277 -1.904 -2.261 1.00 91.75 95 SER A O 1
ATOM 775 N N . GLU A 1 96 ? 11.691 -0.809 -3.429 1.00 92.00 96 GLU A N 1
ATOM 776 C CA . GLU A 1 96 ? 10.807 -0.520 -2.289 1.00 92.00 96 GLU A CA 1
ATOM 777 C C . GLU A 1 96 ? 10.322 -1.822 -1.615 1.00 92.00 96 GLU A C 1
ATOM 779 O O . GLU A 1 96 ? 10.184 -1.864 -0.398 1.00 92.00 96 GLU A O 1
ATOM 784 N N . ILE A 1 97 ? 10.088 -2.901 -2.378 1.00 92.44 97 ILE A N 1
ATOM 785 C CA . ILE A 1 97 ? 9.733 -4.213 -1.810 1.00 92.44 97 ILE A CA 1
ATOM 786 C C . ILE A 1 97 ? 10.890 -4.809 -1.010 1.00 92.44 97 ILE A C 1
ATOM 788 O O . ILE A 1 97 ? 10.648 -5.275 0.098 1.00 92.44 97 ILE A O 1
ATOM 792 N N . LEU A 1 98 ? 12.112 -4.837 -1.553 1.00 92.19 98 LEU A N 1
ATOM 793 C CA . LEU A 1 98 ? 13.251 -5.425 -0.838 1.00 92.19 98 LEU A CA 1
ATOM 794 C C . LEU A 1 98 ? 13.561 -4.659 0.447 1.00 92.19 98 LEU A C 1
ATOM 796 O O . LEU A 1 98 ? 13.630 -5.280 1.499 1.00 92.19 98 LEU A O 1
ATOM 800 N N . GLU A 1 99 ? 13.646 -3.330 0.363 1.00 90.12 99 GLU A N 1
ATOM 801 C CA . GLU A 1 99 ? 13.898 -2.459 1.519 1.00 90.12 99 GLU A CA 1
ATOM 802 C C . GLU A 1 99 ? 12.842 -2.678 2.613 1.00 90.12 99 GLU A C 1
ATOM 804 O O . GLU A 1 99 ? 13.178 -2.912 3.767 1.00 90.12 99 GLU A O 1
ATOM 809 N N . TYR A 1 100 ? 11.557 -2.733 2.243 1.00 91.25 100 TYR A N 1
ATOM 810 C CA . TYR A 1 100 ? 10.482 -2.981 3.207 1.00 91.25 100 TYR A CA 1
ATOM 811 C C . TYR A 1 100 ? 10.548 -4.376 3.846 1.00 91.25 100 TYR A C 1
ATOM 813 O O . TYR A 1 100 ? 10.220 -4.536 5.020 1.00 91.25 100 TYR A O 1
ATOM 821 N N . LEU A 1 101 ? 10.935 -5.404 3.085 1.00 90.50 101 LEU A N 1
ATOM 822 C CA . LEU A 1 101 ? 11.060 -6.766 3.611 1.00 90.50 101 LEU A CA 1
ATOM 823 C C . LEU A 1 101 ? 12.258 -6.920 4.560 1.00 90.50 101 LEU A C 1
ATOM 825 O O . LEU A 1 101 ? 12.148 -7.653 5.542 1.00 90.50 101 LEU A O 1
ATOM 829 N N . GLU A 1 102 ? 13.366 -6.230 4.288 1.00 90.12 102 GLU A N 1
ATOM 830 C CA . GLU A 1 102 ? 14.524 -6.162 5.188 1.00 90.12 102 GLU A CA 1
ATOM 831 C C . GLU A 1 102 ? 14.167 -5.418 6.481 1.00 90.12 102 GLU A C 1
ATOM 833 O O . GLU A 1 102 ? 14.348 -5.960 7.572 1.00 90.12 102 GLU A O 1
ATOM 838 N N . ASP A 1 103 ? 13.612 -4.210 6.357 1.00 89.75 103 ASP A N 1
ATOM 839 C CA . ASP A 1 103 ? 13.400 -3.298 7.484 1.00 89.75 103 ASP A CA 1
ATOM 840 C C . ASP A 1 103 ? 12.289 -3.763 8.437 1.00 89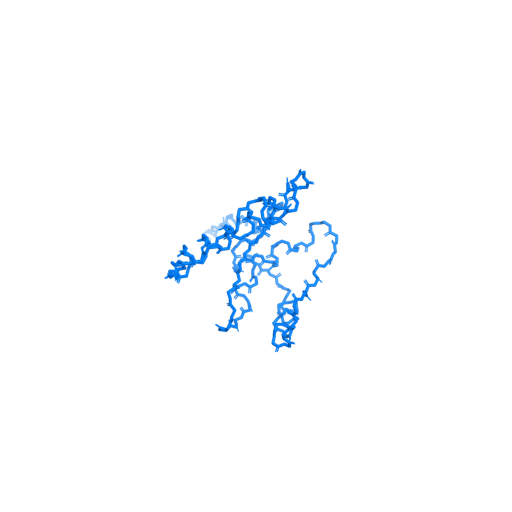.75 103 ASP A C 1
ATOM 842 O O . ASP A 1 103 ? 12.431 -3.654 9.655 1.00 89.75 103 ASP A O 1
ATOM 846 N N . GLU A 1 104 ? 11.173 -4.272 7.905 1.00 87.62 104 GLU A N 1
ATOM 847 C CA . GLU A 1 104 ? 9.983 -4.576 8.716 1.00 87.62 104 GLU A CA 1
ATOM 848 C C . GLU A 1 104 ? 9.869 -6.053 9.107 1.00 87.62 104 GLU A C 1
ATOM 850 O O . GLU A 1 104 ? 9.165 -6.383 10.064 1.00 87.62 104 GLU A O 1
ATOM 855 N N . PHE A 1 105 ? 10.536 -6.957 8.381 1.00 84.06 105 PHE A N 1
ATOM 856 C CA . PHE A 1 105 ? 10.437 -8.402 8.624 1.00 84.06 105 PHE A CA 1
ATOM 857 C C . PHE A 1 105 ? 11.776 -9.080 8.928 1.00 84.06 105 PHE A C 1
ATOM 859 O O . PHE A 1 105 ? 11.780 -10.295 9.130 1.00 84.06 105 PHE A O 1
ATOM 866 N N . GLU A 1 106 ? 12.884 -8.329 8.981 1.00 85.81 106 GLU A N 1
ATOM 867 C CA . GLU A 1 106 ? 14.240 -8.844 9.245 1.00 85.81 106 GLU A CA 1
ATOM 868 C C . GLU A 1 106 ? 14.601 -10.040 8.340 1.00 85.81 106 GLU A C 1
ATOM 870 O O . GLU A 1 106 ? 15.306 -10.971 8.739 1.00 85.81 106 GLU A O 1
ATOM 875 N N . LEU A 1 107 ? 14.072 -10.053 7.113 1.00 83.38 107 LEU A N 1
ATOM 876 C CA . LEU A 1 107 ? 14.313 -11.135 6.169 1.00 83.38 107 LEU A CA 1
ATOM 877 C C . LEU A 1 107 ? 15.662 -10.932 5.485 1.00 83.38 107 LEU A C 1
ATOM 879 O O . LEU A 1 107 ? 15.889 -9.919 4.828 1.00 83.38 107 LEU A O 1
ATOM 883 N N . GLU A 1 108 ? 16.530 -11.941 5.561 1.00 81.19 108 GLU A N 1
ATOM 884 C CA . GLU A 1 108 ? 17.723 -12.010 4.716 1.00 81.19 108 GLU A CA 1
ATOM 885 C C . GLU A 1 108 ? 17.292 -12.223 3.255 1.00 81.19 108 GLU A C 1
ATOM 887 O O . GLU A 1 108 ? 17.004 -13.338 2.818 1.00 81.19 108 GLU A O 1
ATOM 892 N N . VAL A 1 109 ? 17.244 -11.141 2.481 1.00 76.94 109 VAL A N 1
ATOM 893 C CA . VAL A 1 109 ? 17.044 -11.164 1.017 1.00 76.94 109 VAL A CA 1
ATOM 894 C C . VAL A 1 109 ? 18.376 -11.212 0.253 1.00 76.94 109 VAL A C 1
ATOM 896 O O . VAL A 1 109 ? 18.438 -10.929 -0.949 1.00 76.94 109 VAL A O 1
ATOM 899 N N . ASP A 1 110 ? 19.441 -11.648 0.931 1.00 71.88 110 ASP A N 1
ATOM 900 C CA . ASP A 1 110 ? 20.767 -11.843 0.356 1.00 71.88 110 ASP A CA 1
ATOM 901 C C . ASP A 1 110 ? 20.703 -12.770 -0.869 1.00 71.88 110 ASP A C 1
ATOM 903 O O . ASP A 1 110 ? 20.344 -13.947 -0.802 1.00 71.88 110 ASP A O 1
ATOM 907 N N . GLY A 1 111 ? 21.056 -12.215 -2.031 1.00 73.88 111 GLY A N 1
ATOM 908 C CA . GLY A 1 111 ? 21.058 -12.922 -3.314 1.00 73.88 111 GLY A CA 1
ATOM 909 C C . GLY A 1 111 ? 19.876 -12.609 -4.235 1.00 73.88 111 GLY A C 1
ATOM 910 O O . GLY A 1 111 ? 19.883 -13.064 -5.384 1.00 73.88 111 GLY A O 1
ATOM 911 N N . VAL A 1 112 ? 18.900 -11.800 -3.807 1.00 83.31 112 VAL A N 1
ATOM 912 C CA . VAL A 1 112 ? 17.883 -11.266 -4.723 1.00 83.31 112 VAL A CA 1
ATOM 913 C C . VAL A 1 112 ? 18.480 -10.113 -5.531 1.00 83.31 112 VAL A C 1
ATOM 915 O O . VAL A 1 112 ? 18.684 -9.008 -5.041 1.00 83.31 112 VAL A O 1
ATOM 918 N N . MET A 1 113 ? 18.757 -10.366 -6.809 1.00 85.06 113 MET A N 1
ATOM 919 C CA . MET A 1 113 ? 19.278 -9.350 -7.724 1.00 85.06 113 MET A CA 1
ATOM 920 C C . MET A 1 113 ? 18.127 -8.644 -8.440 1.00 85.06 113 MET A C 1
ATOM 922 O O . MET A 1 113 ? 17.425 -9.260 -9.244 1.00 85.06 113 MET A O 1
ATOM 926 N N . ILE A 1 114 ? 17.959 -7.341 -8.197 1.00 87.56 114 ILE A N 1
ATOM 927 C CA . ILE A 1 114 ? 17.052 -6.513 -9.001 1.00 87.56 114 ILE A CA 1
ATOM 928 C C . ILE A 1 114 ? 17.688 -6.309 -10.388 1.00 87.56 114 ILE A C 1
ATOM 930 O O . ILE A 1 114 ? 18.821 -5.820 -10.460 1.00 87.56 114 ILE A O 1
ATOM 934 N N . PRO A 1 115 ? 16.994 -6.646 -11.493 1.00 89.00 115 PRO A N 1
ATOM 935 C CA . PRO A 1 115 ? 17.481 -6.362 -12.838 1.00 89.00 115 PRO A CA 1
ATOM 936 C C . PRO A 1 115 ? 17.749 -4.870 -13.034 1.00 89.00 115 PRO A C 1
ATOM 938 O O . PRO A 1 115 ? 17.073 -4.012 -12.460 1.00 89.00 115 PRO A O 1
ATOM 941 N N . SER A 1 116 ? 18.716 -4.529 -13.882 1.00 88.06 116 SER A N 1
ATOM 942 C CA . SER A 1 116 ? 18.967 -3.124 -14.180 1.00 88.06 116 SER A CA 1
ATOM 943 C C . SER A 1 116 ? 17.775 -2.506 -14.913 1.00 88.06 116 SER A C 1
ATOM 945 O O . SER A 1 116 ? 17.053 -3.164 -15.658 1.00 88.06 116 SER A O 1
ATOM 947 N N . LYS A 1 117 ? 17.613 -1.186 -14.793 1.00 87.12 117 LYS A N 1
ATOM 948 C CA . LYS A 1 117 ? 16.559 -0.436 -15.499 1.00 87.12 117 LYS A CA 1
ATOM 949 C C . LYS A 1 117 ? 16.551 -0.621 -17.023 1.00 87.12 117 LYS A C 1
ATOM 951 O O . LYS A 1 117 ? 15.559 -0.295 -17.655 1.00 87.12 117 LYS A O 1
ATOM 956 N N . LYS A 1 118 ? 17.661 -1.063 -17.625 1.00 84.75 118 LYS A N 1
ATOM 957 C CA . LYS A 1 118 ? 17.758 -1.328 -19.072 1.00 84.75 118 LYS A CA 1
ATOM 958 C C . LYS A 1 118 ? 17.248 -2.719 -19.460 1.00 84.75 118 LYS A C 1
ATOM 960 O O . LYS A 1 118 ? 17.017 -2.957 -20.639 1.00 84.75 118 LYS A O 1
ATOM 965 N N . GLU A 1 119 ? 17.146 -3.622 -18.491 1.00 80.75 119 GLU A N 1
ATOM 966 C CA . GLU A 1 119 ? 16.720 -5.016 -18.658 1.00 80.75 119 GLU A CA 1
ATOM 967 C C . GLU A 1 119 ? 15.228 -5.214 -18.332 1.00 80.75 119 GLU A C 1
ATOM 969 O O . GLU A 1 119 ? 14.700 -6.298 -18.576 1.00 80.75 119 GLU A O 1
ATOM 974 N N . LEU A 1 120 ? 14.564 -4.173 -17.806 1.00 77.81 120 LEU A N 1
ATOM 975 C CA . LEU A 1 120 ? 13.124 -4.087 -17.515 1.00 77.81 120 LEU A CA 1
ATOM 976 C C . LEU A 1 120 ? 12.379 -3.339 -18.622 1.00 77.81 120 LEU A C 1
ATOM 978 O O . LEU A 1 120 ? 11.259 -3.762 -18.974 1.00 77.81 120 LEU A O 1
#

Sequence (120 aa):
MTASITEQDNPYIIGVPIQKPESFFGREDLFRFIQDNLKQNAKVILLHGQRRIGKSSVLLQVHNFVQLEEFFFVFLSLEGKSRKSVSDVLYEIASEILEYLEDEFELEVDGVMIPSKKEL